Protein AF-A0A8T5IKA9-F1 (afdb_monomer)

Mean predicted aligned error: 12.04 Å

Nearest PDB structures (foldseek):
  2zdi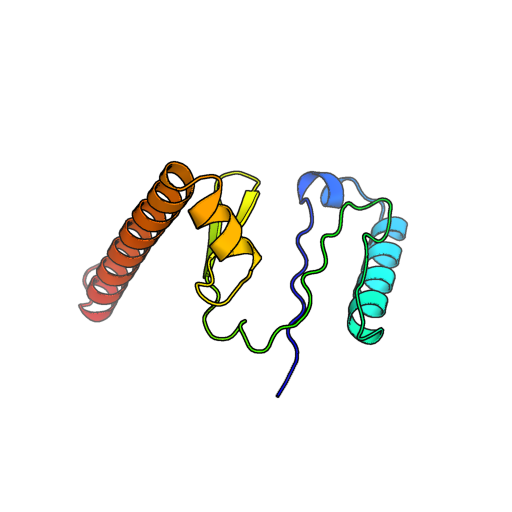-assembly1_A-2  TM=3.710E-01  e=5.843E+00  Pyrococcus horikoshii

Solvent-accessible surface area (backbone atoms only — not comparable to full-atom values): 7085 Å² total; per-residue (Å²): 138,85,79,64,72,58,77,57,74,63,63,75,62,57,70,71,50,52,72,70,54,51,52,52,50,50,54,51,52,54,50,49,68,72,59,79,69,81,56,69,62,62,76,92,65,75,35,54,55,52,76,60,54,97,61,60,91,70,49,42,76,48,77,57,91,97,42,80,43,69,49,27,94,88,36,73,66,32,49,46,41,49,69,80,38,44,69,60,45,47,52,52,50,54,51,51,52,51,51,54,50,52,52,52,51,51,52,52,32,64,75,67,73,60,130

pLDDT: mean 74.36, std 16.68, range [39.44, 95.88]

Secondary structure (DSSP, 8-state):
-PPP--EE--HHHHHT--HHHHHHHHHHHHHHHHT-S-----TTS--EEPPP-TTGGG-EEEEETTEEEEE-TTSHHHHHHHHH-HHHHHHHHHHHHHHHHHHHHHHHHHHHT--

Structure (mmCIF, N/CA/C/O backbone):
data_AF-A0A8T5IKA9-F1
#
_entry.id   AF-A0A8T5IKA9-F1
#
loop_
_atom_site.group_PDB
_atom_site.id
_atom_site.type_symbol
_atom_site.label_atom_id
_atom_site.label_alt_id
_atom_site.label_comp_id
_atom_site.label_asym_id
_atom_site.label_entity_id
_atom_site.label_seq_id
_atom_site.pdbx_PDB_ins_code
_atom_site.Cartn_x
_atom_site.Cartn_y
_atom_site.Cartn_z
_atom_site.occupancy
_atom_site.B_iso_or_equiv
_atom_site.auth_seq_id
_atom_site.auth_comp_id
_atom_site.auth_asym_id
_atom_site.auth_atom_id
_atom_site.pdbx_PDB_model_num
ATOM 1 N N . MET A 1 1 ? 5.407 24.221 1.500 1.00 39.66 1 MET A N 1
ATOM 2 C CA . MET A 1 1 ? 4.772 22.891 1.407 1.00 39.66 1 MET A CA 1
ATOM 3 C C . MET A 1 1 ? 5.762 21.971 0.719 1.00 39.66 1 MET A C 1
ATOM 5 O O . MET A 1 1 ? 6.336 22.389 -0.281 1.00 39.66 1 MET A O 1
ATOM 9 N N . GLY A 1 2 ? 6.084 20.830 1.328 1.00 39.44 2 GLY A N 1
ATOM 10 C CA . GLY A 1 2 ? 7.057 19.873 0.796 1.00 39.44 2 GLY A CA 1
ATOM 11 C C . GLY A 1 2 ? 6.354 18.806 -0.035 1.00 39.44 2 GLY A C 1
ATOM 12 O O . GLY A 1 2 ? 5.255 18.393 0.310 1.00 39.44 2 GLY A O 1
ATOM 13 N N . TYR A 1 3 ? 6.980 18.379 -1.123 1.00 47.88 3 TYR A N 1
ATOM 14 C CA . TYR A 1 3 ? 6.490 17.289 -1.957 1.00 47.88 3 TYR A CA 1
ATOM 15 C C . TYR A 1 3 ? 7.047 15.967 -1.417 1.00 47.88 3 TYR A C 1
ATOM 17 O O . TYR A 1 3 ? 8.265 15.799 -1.364 1.00 47.88 3 TYR A O 1
ATOM 25 N N . SER A 1 4 ? 6.181 15.040 -0.997 1.00 50.09 4 SER A N 1
ATOM 26 C CA . SER A 1 4 ? 6.604 13.673 -0.671 1.00 50.09 4 SER A CA 1
ATOM 27 C C . SER A 1 4 ? 6.741 12.861 -1.961 1.00 50.09 4 SER A C 1
ATOM 29 O O . SER A 1 4 ? 5.958 13.025 -2.898 1.00 50.09 4 SER A O 1
ATOM 31 N N . THR A 1 5 ? 7.773 12.025 -2.055 1.00 55.97 5 THR A N 1
ATOM 32 C CA . THR A 1 5 ? 7.937 11.053 -3.146 1.00 55.97 5 THR A CA 1
ATOM 33 C C . THR A 1 5 ? 8.059 9.675 -2.521 1.00 55.97 5 THR A C 1
ATOM 35 O O . THR A 1 5 ? 9.041 9.389 -1.836 1.00 55.97 5 THR A O 1
ATOM 38 N N . THR A 1 6 ? 7.059 8.830 -2.751 1.00 59.28 6 THR A N 1
ATOM 39 C CA . THR A 1 6 ? 7.045 7.449 -2.265 1.00 59.28 6 THR A CA 1
ATOM 40 C C . THR A 1 6 ? 7.686 6.523 -3.296 1.00 59.28 6 THR A C 1
ATOM 42 O O . THR A 1 6 ? 7.357 6.577 -4.484 1.00 59.28 6 THR A O 1
ATOM 45 N N . PHE A 1 7 ? 8.578 5.649 -2.826 1.00 65.56 7 PHE A N 1
ATOM 46 C CA . PHE A 1 7 ? 9.183 4.574 -3.609 1.00 65.56 7 PHE A CA 1
ATOM 47 C C . PHE A 1 7 ? 8.778 3.220 -3.026 1.00 65.56 7 PHE A C 1
ATOM 49 O O . PHE A 1 7 ? 8.844 3.019 -1.814 1.00 65.56 7 PHE A O 1
ATOM 56 N N . THR A 1 8 ? 8.413 2.271 -3.885 1.00 61.91 8 THR A N 1
ATOM 57 C CA . THR A 1 8 ? 8.261 0.859 -3.506 1.00 61.91 8 THR A CA 1
ATOM 58 C C . THR A 1 8 ? 9.419 0.067 -4.098 1.00 61.91 8 THR A C 1
ATOM 60 O O . THR A 1 8 ? 9.670 0.150 -5.299 1.00 61.91 8 THR A O 1
ATOM 63 N N . ILE A 1 9 ? 10.127 -0.687 -3.255 1.00 65.56 9 ILE A N 1
ATOM 64 C CA . ILE A 1 9 ? 11.269 -1.522 -3.644 1.00 65.56 9 ILE A CA 1
ATOM 65 C C . ILE A 1 9 ? 10.949 -2.968 -3.262 1.00 65.56 9 ILE A C 1
ATOM 67 O O . ILE A 1 9 ? 10.583 -3.239 -2.120 1.00 65.56 9 ILE A O 1
ATOM 71 N N . ASP A 1 10 ? 11.113 -3.898 -4.204 1.00 68.88 10 ASP A N 1
ATOM 72 C CA . ASP A 1 10 ? 11.047 -5.334 -3.920 1.00 68.88 10 ASP A CA 1
ATOM 73 C C . ASP A 1 10 ? 12.234 -5.746 -3.034 1.00 68.88 10 ASP A C 1
ATOM 75 O O . ASP A 1 10 ? 13.401 -5.674 -3.438 1.00 68.88 10 ASP A O 1
ATOM 79 N N . HIS A 1 11 ? 11.928 -6.182 -1.813 1.00 68.81 11 HIS A N 1
ATOM 80 C CA . HIS A 1 11 ? 12.924 -6.524 -0.799 1.00 68.81 11 HIS A CA 1
ATOM 81 C C . HIS A 1 11 ? 13.780 -7.744 -1.164 1.00 68.81 11 HIS A C 1
ATOM 83 O O . HIS A 1 11 ? 14.993 -7.749 -0.928 1.00 68.81 11 HIS A O 1
ATOM 89 N N . ASP A 1 12 ? 13.182 -8.774 -1.761 1.00 72.19 12 ASP A N 1
ATOM 90 C CA . ASP A 1 12 ? 13.887 -10.012 -2.107 1.00 72.19 12 ASP A CA 1
ATOM 91 C C . ASP A 1 12 ? 14.831 -9.800 -3.286 1.00 72.19 12 ASP A C 1
ATOM 93 O O . ASP A 1 12 ? 15.924 -10.377 -3.338 1.00 72.19 12 ASP A O 1
ATOM 97 N N . ARG A 1 13 ? 14.440 -8.936 -4.223 1.00 69.00 13 ARG A N 1
ATOM 98 C CA . ARG A 1 13 ? 15.303 -8.509 -5.321 1.00 69.00 13 ARG A CA 1
ATOM 99 C C . ARG A 1 13 ? 16.411 -7.585 -4.825 1.00 69.00 13 ARG A C 1
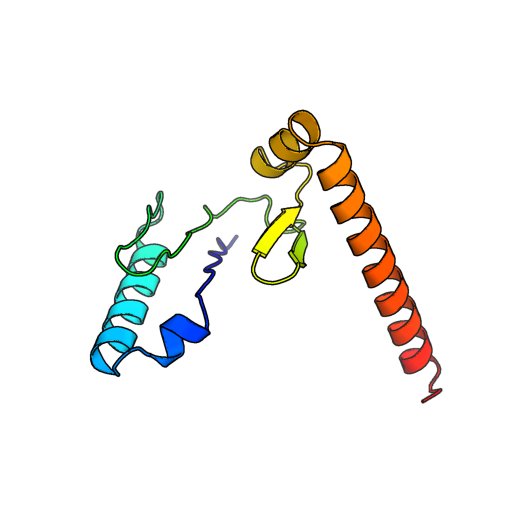ATOM 101 O O . ARG A 1 13 ? 17.564 -7.801 -5.191 1.00 69.00 13 ARG A O 1
ATOM 108 N N . PHE A 1 14 ? 16.100 -6.639 -3.936 1.00 76.12 14 PHE A N 1
ATOM 109 C CA . PHE A 1 14 ? 17.086 -5.736 -3.332 1.00 76.12 14 PHE A CA 1
ATOM 110 C C . PHE A 1 14 ? 18.194 -6.492 -2.584 1.00 76.12 14 PHE A C 1
ATOM 112 O O . PHE A 1 14 ? 19.376 -6.162 -2.695 1.00 76.12 14 PHE A O 1
ATOM 119 N N . ARG A 1 15 ? 17.839 -7.560 -1.860 1.00 77.31 15 ARG A N 1
ATOM 120 C CA . ARG A 1 15 ? 18.813 -8.403 -1.146 1.00 77.31 15 ARG A CA 1
ATOM 121 C C . ARG A 1 15 ? 19.818 -9.102 -2.056 1.00 77.31 15 ARG A C 1
ATOM 123 O O . ARG A 1 15 ? 20.921 -9.397 -1.605 1.00 77.31 15 ARG A O 1
ATOM 130 N N . LYS A 1 16 ? 19.448 -9.373 -3.308 1.00 82.44 16 LYS A N 1
ATOM 131 C CA . LYS A 1 16 ? 20.302 -10.057 -4.290 1.00 82.44 16 LYS A CA 1
ATOM 132 C C . LYS A 1 16 ? 21.265 -9.109 -5.011 1.00 82.44 16 LYS A C 1
ATOM 134 O O . LYS A 1 16 ? 22.100 -9.587 -5.771 1.00 82.44 16 LYS A O 1
ATOM 139 N N . LEU A 1 17 ? 21.159 -7.800 -4.775 1.00 80.06 17 LEU A N 1
ATOM 140 C CA . LEU A 1 17 ? 22.017 -6.796 -5.397 1.00 80.06 17 LEU A CA 1
ATOM 141 C C . LEU A 1 17 ? 23.422 -6.806 -4.798 1.00 80.06 17 LEU A C 1
ATOM 143 O O . LEU A 1 17 ? 23.603 -6.875 -3.577 1.00 80.06 17 LEU A O 1
ATOM 147 N N . SER A 1 18 ? 24.414 -6.647 -5.668 1.00 87.19 18 SER A N 1
ATOM 148 C CA . SER A 1 18 ? 25.773 -6.298 -5.271 1.00 87.19 18 SER A CA 1
ATOM 149 C C . SER A 1 18 ? 25.832 -4.885 -4.686 1.00 87.19 18 SER A C 1
ATOM 151 O O . SER A 1 18 ? 24.968 -4.042 -4.932 1.00 87.19 18 SER A O 1
ATOM 153 N N . ASP A 1 19 ? 26.892 -4.587 -3.938 1.00 85.88 19 ASP A N 1
ATOM 154 C CA . ASP A 1 19 ? 27.057 -3.257 -3.341 1.00 85.88 19 ASP A CA 1
ATOM 155 C C . ASP A 1 19 ? 27.186 -2.154 -4.401 1.00 85.88 19 ASP A C 1
ATOM 157 O O . ASP A 1 19 ? 26.685 -1.049 -4.208 1.00 85.88 19 ASP A O 1
ATOM 161 N N . LYS A 1 20 ? 27.762 -2.472 -5.568 1.00 84.81 20 LYS A N 1
ATOM 162 C CA . LYS A 1 20 ? 27.819 -1.554 -6.713 1.00 84.81 20 LYS A CA 1
ATOM 163 C C . LYS A 1 20 ? 26.420 -1.213 -7.242 1.00 84.81 20 LYS A C 1
ATOM 165 O O . LYS A 1 20 ? 26.147 -0.051 -7.526 1.00 84.81 20 LYS A O 1
ATOM 170 N N . GLU A 1 21 ? 25.539 -2.204 -7.355 1.00 82.50 21 GLU A N 1
ATOM 171 C CA . GLU A 1 21 ? 24.157 -2.006 -7.814 1.00 82.50 21 GLU A CA 1
ATOM 172 C C . GLU A 1 21 ? 23.319 -1.237 -6.788 1.00 82.50 21 GLU A C 1
ATOM 174 O O . GLU A 1 21 ? 22.506 -0.400 -7.170 1.00 82.50 21 GLU A O 1
ATOM 179 N N . LYS A 1 22 ? 23.551 -1.454 -5.487 1.00 81.06 22 LYS A N 1
ATOM 180 C CA . LYS A 1 22 ? 22.882 -0.684 -4.426 1.00 81.06 22 LYS A CA 1
ATOM 181 C C . LYS A 1 22 ? 23.260 0.794 -4.463 1.00 81.06 22 LYS A C 1
ATOM 183 O O . LYS A 1 22 ? 22.383 1.636 -4.310 1.00 81.06 22 LYS A O 1
ATOM 188 N N . VAL A 1 23 ? 24.539 1.114 -4.677 1.00 83.94 23 VAL A N 1
ATOM 189 C CA . VAL A 1 23 ? 24.993 2.509 -4.821 1.00 83.94 23 VAL A CA 1
ATOM 190 C C . VAL A 1 23 ? 24.333 3.160 -6.036 1.00 83.94 23 VAL A C 1
ATOM 192 O O . VAL A 1 23 ? 23.766 4.241 -5.915 1.00 83.94 23 VAL A O 1
ATOM 195 N N . GLN A 1 24 ? 24.317 2.465 -7.175 1.00 80.31 24 GLN A N 1
ATOM 196 C CA . GLN A 1 24 ? 23.672 2.969 -8.386 1.00 80.31 24 GLN A CA 1
ATOM 197 C C . GLN A 1 24 ? 22.165 3.215 -8.185 1.00 80.31 24 GLN A C 1
ATOM 199 O O . GLN A 1 24 ? 21.651 4.253 -8.590 1.00 80.31 24 GLN A O 1
ATOM 204 N N . LEU A 1 25 ? 21.470 2.299 -7.504 1.00 79.81 25 LEU A N 1
ATOM 205 C CA . LEU A 1 25 ? 20.059 2.450 -7.152 1.00 79.81 25 LEU A CA 1
ATOM 206 C C . LEU A 1 25 ? 19.808 3.704 -6.296 1.00 79.81 25 LEU A C 1
ATOM 208 O O . LEU A 1 25 ? 18.858 4.440 -6.550 1.00 79.81 25 LEU A O 1
ATOM 212 N N . VAL A 1 26 ? 20.651 3.974 -5.296 1.00 79.25 26 VAL A N 1
ATOM 213 C CA . VAL A 1 26 ? 20.522 5.171 -4.445 1.00 79.25 26 VAL A CA 1
ATOM 214 C C . VAL A 1 26 ? 20.704 6.458 -5.256 1.00 79.25 26 VAL A C 1
ATOM 216 O O . VAL A 1 26 ? 19.915 7.390 -5.094 1.00 79.25 26 VAL A O 1
ATOM 219 N N . ASP A 1 27 ? 21.682 6.503 -6.162 1.00 77.62 27 ASP A N 1
ATOM 220 C CA . ASP A 1 27 ? 21.925 7.667 -7.027 1.00 77.62 27 ASP A CA 1
ATOM 221 C C . ASP A 1 27 ? 20.765 7.917 -8.006 1.00 77.62 27 ASP A C 1
ATOM 223 O O . ASP A 1 27 ? 20.385 9.065 -8.278 1.00 77.62 27 ASP A O 1
ATOM 227 N N . GLU A 1 28 ? 20.169 6.840 -8.519 1.00 74.75 2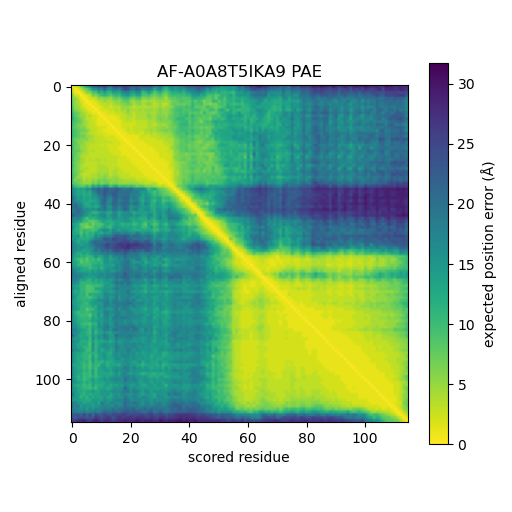8 GLU A N 1
ATOM 228 C CA . GLU A 1 28 ? 18.991 6.881 -9.385 1.00 74.75 28 GLU A CA 1
ATOM 229 C C . GLU A 1 28 ? 17.746 7.372 -8.629 1.00 74.75 28 GLU A C 1
ATOM 231 O O . GLU A 1 28 ? 17.035 8.249 -9.129 1.00 74.75 28 GLU A O 1
ATOM 236 N N . LEU A 1 29 ? 17.520 6.897 -7.398 1.00 75.69 29 LEU A N 1
ATOM 237 C CA . LEU A 1 29 ? 16.441 7.373 -6.522 1.00 75.69 29 LEU A CA 1
ATOM 238 C C . LEU A 1 29 ? 16.609 8.856 -6.175 1.00 75.69 29 LEU A C 1
ATOM 240 O O . LEU A 1 29 ? 15.665 9.636 -6.299 1.00 75.69 29 LEU A O 1
ATOM 244 N N . TYR A 1 30 ? 17.819 9.273 -5.796 1.00 75.31 30 TYR A N 1
ATOM 245 C CA . TYR A 1 30 ? 18.122 10.676 -5.511 1.00 75.31 30 TYR A CA 1
ATOM 246 C C . TYR A 1 30 ? 17.865 11.562 -6.737 1.00 75.31 30 TYR A C 1
ATOM 248 O O . TYR A 1 30 ? 17.200 12.596 -6.653 1.00 75.31 30 TYR A O 1
ATOM 256 N N . SER A 1 31 ? 18.320 11.116 -7.909 1.00 71.00 31 SER A N 1
ATOM 257 C CA . SER A 1 31 ? 18.061 11.792 -9.180 1.00 71.00 31 SER A CA 1
ATOM 258 C C . SER A 1 31 ? 16.570 11.915 -9.494 1.00 71.00 31 SER A C 1
ATOM 260 O O . SER A 1 31 ? 16.152 12.941 -10.030 1.00 71.00 31 SER A O 1
ATOM 262 N N . ALA A 1 32 ? 15.776 10.887 -9.188 1.00 68.94 32 ALA A N 1
ATOM 263 C CA . ALA A 1 32 ? 14.334 10.882 -9.405 1.00 68.94 32 ALA A CA 1
ATOM 264 C C . ALA A 1 32 ? 13.624 11.943 -8.552 1.00 68.94 32 ALA A C 1
ATOM 266 O O . ALA A 1 32 ? 12.790 12.683 -9.075 1.00 68.94 32 ALA A O 1
ATOM 267 N N . VAL A 1 33 ? 14.006 12.068 -7.274 1.00 68.00 33 VAL A N 1
ATOM 268 C CA . VAL A 1 33 ? 13.478 13.103 -6.366 1.00 68.00 33 VAL A CA 1
ATOM 269 C C . VAL A 1 33 ? 13.826 14.505 -6.870 1.00 68.00 33 VAL A C 1
ATOM 271 O O . VAL A 1 33 ? 12.982 15.399 -6.877 1.00 68.00 33 VAL A O 1
ATOM 274 N N . MET A 1 34 ? 15.062 14.706 -7.332 1.00 67.94 34 MET A N 1
ATOM 275 C CA . MET A 1 34 ? 15.556 16.034 -7.709 1.00 67.94 34 MET A CA 1
ATOM 276 C C . MET A 1 34 ? 15.025 16.547 -9.058 1.00 67.94 34 MET A C 1
ATOM 278 O O . MET A 1 34 ? 15.059 17.752 -9.295 1.00 67.94 34 MET A O 1
ATOM 282 N N . ARG A 1 35 ? 14.534 15.674 -9.952 1.00 63.56 35 ARG A N 1
ATOM 283 C CA . ARG A 1 35 ? 14.112 16.057 -11.319 1.00 63.56 35 ARG A CA 1
ATOM 284 C C . ARG A 1 35 ? 12.668 16.562 -11.453 1.00 63.56 35 ARG A C 1
ATOM 286 O O . ARG A 1 35 ? 12.267 16.843 -12.576 1.00 63.56 35 ARG A O 1
ATOM 293 N N . SER A 1 36 ? 11.910 16.678 -10.356 1.00 51.56 36 SER A N 1
ATOM 294 C CA . SER A 1 36 ? 10.618 17.397 -10.260 1.00 51.56 36 SER A CA 1
ATOM 295 C C . SER A 1 36 ? 9.727 17.356 -11.519 1.00 51.56 36 SER A C 1
ATOM 297 O O . SER A 1 36 ? 9.276 18.379 -12.029 1.00 51.56 36 SER A O 1
ATOM 299 N N . GLY A 1 37 ? 9.443 16.161 -12.037 1.00 51.12 37 GLY A N 1
ATOM 300 C CA . GLY A 1 37 ? 8.590 16.032 -13.214 1.00 51.12 37 GLY A CA 1
ATOM 301 C C . GLY A 1 37 ? 8.618 14.635 -13.802 1.00 51.12 37 GLY A C 1
ATOM 302 O O . GLY A 1 37 ? 9.438 14.346 -14.659 1.00 51.12 37 GLY A O 1
ATOM 303 N N . ASN A 1 38 ? 7.686 13.788 -13.361 1.00 47.72 38 ASN A N 1
ATOM 304 C CA . ASN A 1 38 ? 7.388 12.477 -13.949 1.00 47.72 38 ASN A CA 1
ATOM 305 C C . ASN A 1 38 ? 8.615 11.565 -14.077 1.00 47.72 38 ASN A C 1
ATOM 307 O O . ASN A 1 38 ? 9.165 11.391 -15.161 1.00 47.72 38 ASN A O 1
ATOM 311 N N . CYS A 1 39 ? 9.025 10.940 -12.976 1.00 45.94 39 CYS A N 1
ATOM 312 C CA . CYS A 1 39 ? 9.994 9.863 -13.083 1.00 45.94 39 CYS A CA 1
ATOM 313 C C . CYS A 1 39 ? 9.265 8.596 -13.560 1.00 45.94 39 CYS A C 1
ATOM 315 O O . CYS A 1 39 ? 8.533 7.961 -12.805 1.00 45.94 39 CYS A O 1
ATOM 317 N N . GLU A 1 40 ? 9.391 8.282 -14.847 1.00 50.31 40 GLU A N 1
ATOM 318 C CA . GLU A 1 40 ? 9.065 6.955 -15.360 1.00 50.31 40 GLU A CA 1
ATOM 319 C C . GLU A 1 40 ? 10.198 5.990 -15.010 1.00 50.31 40 GLU A C 1
ATOM 321 O O . GLU A 1 40 ? 11.370 6.363 -15.040 1.00 50.31 40 GLU A O 1
ATOM 326 N N . ILE A 1 41 ? 9.783 4.775 -14.640 1.00 50.31 41 ILE A N 1
ATOM 327 C CA . ILE A 1 41 ? 10.560 3.580 -14.292 1.00 50.31 41 ILE A CA 1
ATOM 328 C C . ILE A 1 41 ? 12.040 3.711 -14.668 1.00 50.31 41 ILE A C 1
ATOM 330 O O . ILE A 1 41 ? 12.419 3.573 -15.834 1.00 50.31 41 ILE A O 1
ATOM 334 N N . VAL A 1 42 ? 12.889 3.915 -13.658 1.00 51.56 42 VAL A N 1
ATOM 335 C CA . VAL A 1 42 ? 14.334 3.787 -13.843 1.00 51.56 42 VAL A CA 1
ATOM 336 C C . VAL A 1 42 ? 14.643 2.289 -13.887 1.00 51.56 42 VAL A C 1
ATOM 338 O O . VAL A 1 42 ? 14.709 1.592 -12.874 1.00 51.56 42 VAL A O 1
ATOM 341 N N . SER A 1 43 ? 14.681 1.756 -15.108 1.00 47.88 43 SER A N 1
ATOM 342 C CA . SER A 1 43 ? 15.106 0.386 -15.403 1.00 47.88 43 SER A CA 1
ATOM 343 C C . SER A 1 43 ? 16.497 0.119 -14.807 1.00 47.88 43 SER A C 1
ATOM 345 O O . SER A 1 43 ? 17.351 0.996 -14.925 1.00 47.88 43 SER A O 1
ATOM 347 N N . PRO A 1 44 ? 16.791 -1.090 -14.277 1.00 48.16 44 PRO A N 1
ATOM 348 C CA . PRO A 1 44 ? 16.020 -2.340 -14.383 1.00 48.16 44 PRO A CA 1
ATOM 349 C C . PRO A 1 44 ? 15.113 -2.673 -13.179 1.00 48.16 44 PRO A C 1
ATOM 351 O O . PRO A 1 44 ? 14.666 -3.815 -13.059 1.00 48.16 44 PRO A O 1
ATOM 354 N N . TRP A 1 45 ? 14.858 -1.732 -12.267 1.00 54.50 45 TRP A N 1
ATOM 355 C CA . TRP A 1 45 ? 14.460 -2.061 -10.889 1.00 54.50 45 TRP A CA 1
ATOM 356 C C . TRP A 1 45 ? 12.955 -2.011 -10.570 1.00 54.50 45 TRP A C 1
ATOM 358 O O . TRP A 1 45 ? 12.601 -2.102 -9.399 1.00 54.50 45 TRP A O 1
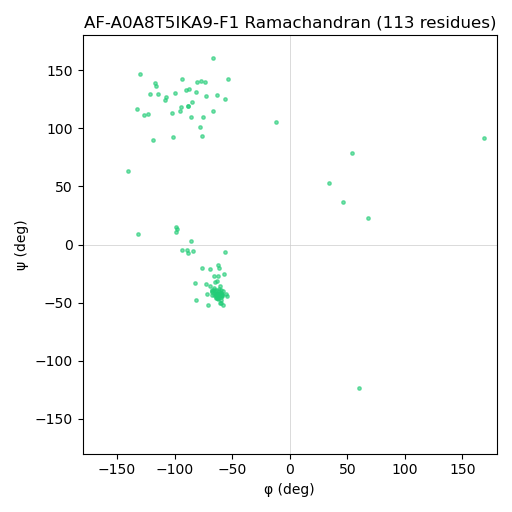ATOM 368 N N . ASP A 1 46 ? 12.070 -1.891 -11.568 1.00 49.25 46 ASP A N 1
ATOM 369 C CA . ASP A 1 46 ? 10.606 -1.756 -11.382 1.00 49.25 46 ASP A CA 1
ATOM 370 C C . ASP A 1 46 ? 10.213 -0.733 -10.295 1.00 49.25 46 ASP A C 1
ATOM 372 O O . ASP A 1 46 ? 9.239 -0.898 -9.559 1.00 49.25 46 ASP A O 1
ATOM 376 N N . ILE A 1 47 ? 10.974 0.360 -10.190 1.00 49.94 47 ILE A N 1
ATOM 377 C CA . ILE A 1 47 ? 10.694 1.436 -9.239 1.00 49.94 47 ILE A CA 1
ATOM 378 C C . ILE A 1 47 ? 9.515 2.242 -9.779 1.00 49.94 47 ILE A C 1
ATOM 380 O O . ILE A 1 47 ? 9.636 2.969 -10.769 1.00 49.94 47 ILE A O 1
ATOM 384 N N . LYS A 1 48 ? 8.362 2.124 -9.119 1.00 51.47 48 LYS A N 1
ATOM 385 C CA . LYS A 1 48 ? 7.192 2.963 -9.393 1.00 51.47 48 LYS A CA 1
ATOM 386 C C . LYS A 1 48 ? 7.312 4.251 -8.590 1.00 51.47 48 LYS A C 1
ATOM 388 O O . LYS A 1 48 ? 7.186 4.230 -7.370 1.00 51.47 48 LYS A O 1
ATOM 393 N N . VAL A 1 49 ? 7.552 5.363 -9.279 1.00 50.47 49 VAL A N 1
ATOM 394 C CA . VAL A 1 49 ? 7.555 6.690 -8.658 1.00 50.47 49 VAL A CA 1
ATOM 395 C C . VAL A 1 49 ? 6.139 7.246 -8.690 1.00 50.47 49 VAL A C 1
ATOM 397 O O . VAL A 1 49 ? 5.551 7.429 -9.758 1.00 50.47 49 VAL A O 1
ATOM 400 N N . GLN A 1 50 ? 5.576 7.514 -7.516 1.00 51.06 50 GLN A N 1
ATOM 401 C CA . GLN A 1 50 ? 4.304 8.220 -7.420 1.00 51.06 50 GLN A CA 1
ATOM 402 C C . GLN A 1 50 ? 4.553 9.724 -7.553 1.00 51.06 50 GLN A C 1
ATOM 404 O O . GLN A 1 50 ? 5.458 10.274 -6.924 1.00 51.06 50 GLN A O 1
ATOM 409 N N . LYS A 1 51 ? 3.782 10.401 -8.417 1.00 50.00 51 LYS A N 1
ATOM 410 C CA . LYS A 1 51 ? 3.872 11.861 -8.547 1.00 50.00 51 LYS A CA 1
ATOM 411 C C . LYS A 1 51 ? 3.458 12.489 -7.224 1.00 50.00 51 LYS A C 1
ATOM 413 O O . LYS A 1 51 ? 2.356 12.214 -6.759 1.00 50.00 51 LYS A O 1
ATOM 418 N N . SER A 1 52 ? 4.289 13.382 -6.702 1.00 46.66 52 SER A N 1
ATOM 419 C CA . SER A 1 52 ? 3.933 14.201 -5.551 1.00 46.66 52 SER A CA 1
ATOM 420 C C . SER A 1 52 ? 2.651 14.979 -5.842 1.00 46.66 52 SER A C 1
ATOM 422 O O . SER A 1 52 ? 2.548 15.667 -6.863 1.00 46.66 52 SER A O 1
ATOM 424 N N . ARG A 1 53 ? 1.653 14.837 -4.974 1.00 52.22 53 ARG A N 1
ATOM 425 C CA . ARG A 1 53 ? 0.353 15.501 -5.097 1.00 52.22 53 ARG A CA 1
ATOM 426 C C . ARG A 1 53 ? 0.022 16.173 -3.772 1.00 52.22 53 ARG A C 1
ATOM 428 O O . ARG A 1 53 ? 0.285 15.604 -2.721 1.00 52.22 53 ARG A O 1
ATOM 435 N N . ASP A 1 54 ? -0.667 17.314 -3.832 1.00 44.28 54 ASP A N 1
ATOM 436 C CA . ASP A 1 54 ? -1.298 17.965 -2.664 1.00 44.28 54 ASP A CA 1
ATOM 437 C C . ASP A 1 54 ? -2.293 17.043 -1.921 1.00 44.28 54 ASP A C 1
ATOM 439 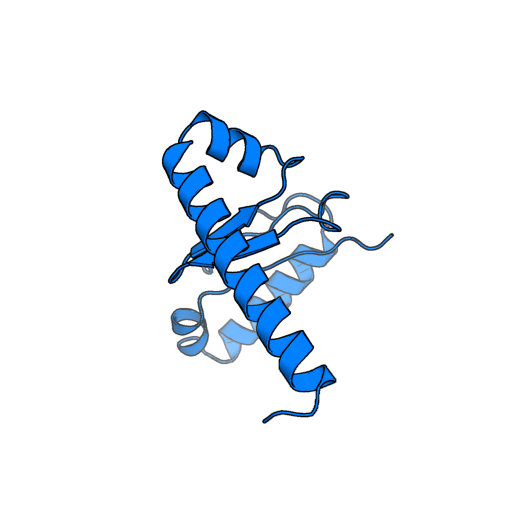O O . ASP A 1 54 ? -2.833 17.398 -0.880 1.00 44.28 54 ASP A O 1
ATOM 443 N N . ALA A 1 55 ? -2.563 15.855 -2.467 1.00 49.53 55 ALA A N 1
ATOM 444 C CA . ALA A 1 55 ? -3.510 14.884 -1.954 1.00 49.53 55 ALA A CA 1
ATOM 445 C C . ALA A 1 55 ? -2.901 13.904 -0.924 1.00 49.53 55 ALA A C 1
ATOM 447 O O . ALA A 1 55 ? -3.660 13.153 -0.315 1.00 49.53 55 ALA A O 1
ATOM 448 N N . ASP A 1 56 ? -1.580 13.908 -0.694 1.00 57.00 56 ASP A N 1
ATOM 449 C CA . ASP A 1 56 ? -0.920 12.930 0.190 1.00 57.00 56 ASP A CA 1
ATOM 450 C C . ASP A 1 56 ? -1.255 13.087 1.678 1.00 57.00 56 ASP A C 1
ATOM 452 O O . ASP A 1 56 ? -1.170 12.109 2.418 1.00 57.00 56 ASP A O 1
ATOM 456 N N . ASP A 1 57 ? -1.723 14.262 2.111 1.00 58.47 57 ASP A N 1
ATOM 457 C CA . ASP A 1 57 ? -2.058 14.531 3.519 1.00 58.47 57 ASP A CA 1
ATOM 458 C C . ASP A 1 57 ? -3.189 13.630 4.057 1.00 58.47 57 ASP A C 1
ATOM 460 O O . ASP A 1 57 ? -3.362 13.498 5.268 1.00 58.47 57 ASP A O 1
ATOM 464 N N . THR A 1 58 ? -3.965 12.996 3.168 1.00 66.69 58 THR A N 1
ATOM 465 C CA . THR A 1 58 ? -5.075 12.094 3.533 1.00 66.69 58 THR A CA 1
ATOM 466 C C . THR A 1 58 ? -5.060 10.761 2.778 1.00 66.69 58 THR A C 1
ATOM 468 O O . THR A 1 58 ? -6.017 9.990 2.872 1.00 66.69 58 THR A O 1
ATOM 471 N N . THR A 1 59 ? -3.987 10.461 2.039 1.00 77.12 59 THR A N 1
ATOM 472 C CA . THR A 1 59 ? -3.850 9.187 1.321 1.00 77.12 59 THR A CA 1
ATOM 473 C C . THR A 1 59 ? -3.587 8.051 2.305 1.00 77.12 59 THR A C 1
ATOM 475 O O . THR A 1 59 ? -2.636 8.103 3.084 1.00 77.12 59 THR A O 1
ATOM 478 N N . ILE A 1 60 ? -4.380 6.980 2.223 1.00 82.25 60 ILE A N 1
ATOM 479 C CA . ILE A 1 60 ? -4.113 5.742 2.957 1.00 82.25 60 ILE A CA 1
ATOM 480 C C . ILE A 1 60 ? -3.461 4.738 2.008 1.00 82.25 60 ILE A C 1
ATOM 482 O O . ILE A 1 60 ? -3.953 4.499 0.906 1.00 82.25 60 ILE A O 1
ATOM 486 N N . TYR A 1 61 ? -2.357 4.139 2.446 1.00 83.62 61 TYR A N 1
ATOM 487 C CA . TYR A 1 61 ? -1.692 3.063 1.722 1.00 83.62 61 TYR A CA 1
ATOM 488 C C . TYR A 1 61 ? -2.038 1.723 2.367 1.00 83.62 61 TYR A C 1
ATOM 490 O O . TYR A 1 61 ? -1.635 1.450 3.498 1.00 83.62 61 TYR A O 1
ATOM 498 N N . LEU A 1 62 ? -2.784 0.889 1.645 1.00 82.75 62 LEU A N 1
ATOM 499 C CA . LEU A 1 62 ? -3.145 -0.454 2.084 1.00 82.75 62 LEU A CA 1
ATOM 500 C C . LEU A 1 62 ? -2.137 -1.461 1.525 1.00 82.75 62 LEU A C 1
ATOM 502 O O . LEU A 1 62 ? -2.010 -1.619 0.310 1.00 82.75 62 LEU A O 1
ATOM 506 N N . HIS A 1 63 ? -1.431 -2.152 2.417 1.00 82.12 63 HIS A N 1
ATOM 507 C CA . HIS A 1 63 ? -0.531 -3.239 2.047 1.00 82.12 63 HIS A CA 1
ATOM 508 C C . HIS A 1 63 ? -1.267 -4.576 2.173 1.00 82.12 63 HIS A C 1
ATOM 510 O O . HIS A 1 63 ? -1.627 -4.984 3.276 1.00 82.12 63 HIS A O 1
ATOM 516 N N . GLN A 1 64 ? -1.473 -5.275 1.056 1.00 71.56 64 GLN A N 1
ATOM 517 C CA . GLN A 1 64 ? -2.088 -6.604 1.031 1.00 71.56 64 GLN A CA 1
ATOM 518 C C . GLN A 1 64 ? -1.190 -7.586 0.278 1.00 71.56 64 GLN A C 1
ATOM 520 O O . GLN A 1 64 ? -0.988 -7.489 -0.934 1.00 71.56 64 GLN A O 1
ATOM 525 N N . GLY A 1 65 ? -0.618 -8.542 1.012 1.00 74.31 65 GLY A N 1
ATOM 526 C CA . GLY A 1 65 ? 0.393 -9.445 0.463 1.00 74.31 65 GLY A CA 1
ATOM 527 C C . GLY A 1 65 ? 1.613 -8.663 -0.027 1.00 74.31 65 GLY A C 1
ATOM 528 O O . GLY A 1 65 ? 2.189 -7.905 0.743 1.00 74.31 65 GLY A O 1
ATOM 529 N N . ASN A 1 66 ? 1.974 -8.825 -1.304 1.00 63.84 66 ASN A N 1
ATOM 530 C CA . ASN A 1 66 ? 3.096 -8.128 -1.955 1.00 63.84 66 ASN A CA 1
ATOM 531 C C . ASN A 1 66 ? 2.656 -6.902 -2.778 1.00 63.84 66 ASN A C 1
ATOM 533 O O . ASN A 1 66 ? 3.422 -6.414 -3.610 1.00 63.84 66 ASN A O 1
ATOM 537 N N . THR A 1 67 ? 1.424 -6.425 -2.586 1.00 64.81 67 THR A N 1
ATOM 538 C CA . THR A 1 67 ? 0.872 -5.301 -3.349 1.00 64.81 67 THR A CA 1
ATOM 539 C C . THR A 1 67 ? 0.565 -4.124 -2.431 1.00 64.81 67 THR A C 1
ATOM 541 O O . THR A 1 67 ? 0.048 -4.293 -1.326 1.00 64.81 67 THR A O 1
ATOM 544 N N . LEU A 1 68 ? 0.884 -2.921 -2.913 1.00 75.00 68 LEU A N 1
ATOM 545 C CA . LEU A 1 68 ? 0.578 -1.653 -2.263 1.00 75.00 68 LEU A CA 1
ATOM 546 C C . LEU A 1 68 ? -0.529 -0.938 -3.040 1.00 75.00 68 LEU A C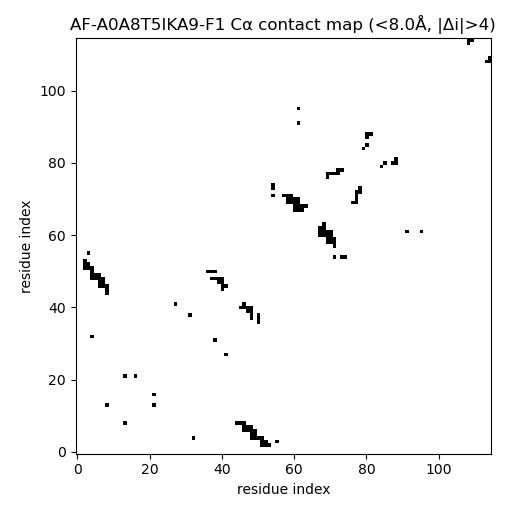 1
ATOM 548 O O . LEU A 1 68 ? -0.382 -0.686 -4.239 1.00 75.00 68 LEU A O 1
ATOM 552 N N . HIS A 1 69 ? -1.613 -0.597 -2.351 1.00 81.81 69 HIS A N 1
ATOM 553 C CA . HIS A 1 69 ? -2.776 0.066 -2.932 1.00 81.81 69 HIS A CA 1
ATOM 554 C C . HIS A 1 69 ? -2.946 1.471 -2.353 1.00 81.81 69 HIS A C 1
ATOM 556 O O . HIS A 1 69 ? -2.952 1.660 -1.139 1.00 81.81 69 HIS A O 1
ATOM 562 N N . GLU A 1 70 ? -3.093 2.458 -3.237 1.00 83.44 70 GLU A N 1
ATOM 563 C CA . GLU A 1 70 ? -3.409 3.841 -2.878 1.00 83.44 70 GLU A CA 1
ATOM 564 C C . GLU A 1 70 ? -4.925 4.007 -2.723 1.00 83.44 70 GLU A C 1
ATOM 566 O O . GLU A 1 70 ? -5.688 3.782 -3.669 1.00 83.44 70 GLU A O 1
ATOM 571 N N . MET A 1 71 ? -5.351 4.452 -1.543 1.00 85.56 71 MET A N 1
ATOM 572 C CA . MET A 1 71 ? -6.743 4.736 -1.213 1.00 85.56 71 MET A CA 1
ATOM 573 C C . MET A 1 71 ? -6.879 6.216 -0.857 1.00 85.56 71 MET A C 1
ATOM 575 O O . MET A 1 71 ? -6.727 6.623 0.295 1.00 85.56 71 MET A O 1
ATOM 579 N N . ASN A 1 72 ? -7.155 7.032 -1.875 1.00 84.69 72 ASN A N 1
ATOM 580 C CA . ASN A 1 72 ? -7.430 8.456 -1.739 1.00 84.69 72 ASN A CA 1
ATOM 581 C C . ASN A 1 72 ? -8.684 8.827 -2.551 1.00 84.69 72 ASN A C 1
ATOM 583 O O . ASN A 1 72 ? -8.649 8.754 -3.781 1.00 84.69 72 ASN A O 1
ATOM 587 N N . PRO A 1 73 ? -9.779 9.287 -1.919 1.00 81.56 73 PRO A N 1
ATOM 588 C CA . PRO A 1 73 ? -11.030 9.587 -2.625 1.00 81.56 73 PRO A CA 1
ATOM 589 C C . PRO A 1 73 ? -10.895 10.695 -3.689 1.00 81.56 73 PRO A C 1
ATOM 591 O O . PRO A 1 73 ? -11.707 10.786 -4.614 1.00 81.56 73 PRO A O 1
ATOM 594 N N . HIS A 1 74 ? -9.856 11.526 -3.595 1.00 80.56 74 HIS A N 1
ATOM 595 C CA . HIS A 1 74 ? -9.554 12.602 -4.537 1.00 80.56 74 HIS A CA 1
ATOM 596 C C . HIS A 1 74 ? -8.571 12.186 -5.643 1.00 80.56 74 HIS A C 1
ATOM 598 O O . HIS A 1 74 ? -8.308 12.970 -6.555 1.00 80.56 74 HIS A O 1
ATOM 604 N N . SER A 1 75 ? -8.029 10.965 -5.597 1.00 75.75 75 SER A N 1
ATOM 605 C CA . SER A 1 75 ? -7.123 10.455 -6.624 1.00 75.75 75 SER A CA 1
ATOM 606 C C . SER A 1 75 ? -7.879 9.786 -7.766 1.00 75.75 75 SER A C 1
ATOM 608 O O . SER A 1 75 ? -8.717 8.908 -7.566 1.00 75.75 75 SER A O 1
ATOM 610 N N . ASN A 1 76 ? -7.489 10.121 -8.998 1.00 76.44 76 ASN A N 1
ATOM 611 C CA . ASN A 1 76 ? -7.990 9.453 -10.202 1.00 76.44 76 ASN A CA 1
ATOM 612 C C . ASN A 1 76 ? -7.733 7.932 -10.193 1.00 76.44 76 ASN A C 1
ATOM 614 O O . ASN A 1 76 ? -8.446 7.203 -10.874 1.00 76.44 76 ASN A O 1
ATOM 618 N N . ILE A 1 77 ? -6.712 7.447 -9.473 1.00 81.69 77 ILE A N 1
ATOM 619 C CA . ILE A 1 77 ? -6.399 6.009 -9.391 1.00 81.69 77 ILE A CA 1
ATOM 620 C C . ILE A 1 77 ? -7.476 5.297 -8.572 1.00 81.69 77 ILE A C 1
ATOM 622 O O . ILE A 1 77 ? -8.089 4.347 -9.054 1.00 81.69 77 ILE A O 1
ATOM 626 N N . THR A 1 78 ? -7.755 5.799 -7.371 1.00 84.88 78 THR A N 1
ATOM 627 C CA . THR A 1 78 ? -8.799 5.260 -6.495 1.00 84.88 78 THR A CA 1
ATOM 628 C C . THR A 1 78 ? -10.188 5.413 -7.119 1.00 84.88 78 THR A C 1
ATOM 630 O O . THR A 1 78 ? -10.981 4.480 -7.078 1.00 84.88 78 THR A O 1
ATOM 633 N N . GLN A 1 79 ? -10.475 6.537 -7.787 1.00 86.31 79 GLN A N 1
ATOM 634 C CA . GLN A 1 79 ? -11.748 6.713 -8.498 1.00 86.31 79 GLN A CA 1
ATOM 635 C C . GLN A 1 79 ? -11.940 5.687 -9.623 1.00 86.31 79 GLN A C 1
ATOM 637 O O . GLN A 1 79 ? -13.041 5.164 -9.779 1.00 86.31 79 GLN A O 1
ATOM 642 N N . ARG A 1 80 ? -10.880 5.357 -10.375 1.00 88.50 80 ARG A N 1
ATOM 643 C CA . ARG A 1 80 ? -10.932 4.281 -11.378 1.00 88.50 80 ARG A CA 1
ATOM 644 C C . ARG A 1 80 ? -11.139 2.919 -10.737 1.00 88.50 80 ARG A C 1
ATOM 646 O O . ARG A 1 80 ? -11.993 2.181 -11.199 1.00 88.50 80 ARG A O 1
ATOM 653 N N . LEU A 1 81 ? -10.440 2.612 -9.642 1.00 90.38 81 LEU A N 1
ATOM 654 C CA . LEU A 1 81 ? -10.666 1.373 -8.889 1.00 90.38 81 LEU A CA 1
ATOM 655 C C . LEU A 1 81 ? -12.142 1.228 -8.479 1.00 90.38 81 LEU A C 1
ATOM 657 O O . LEU A 1 81 ? -12.718 0.159 -8.649 1.00 90.38 81 LEU A O 1
ATOM 661 N N . PHE A 1 82 ? -12.763 2.306 -7.994 1.00 92.62 82 PHE A N 1
ATOM 662 C CA . PHE A 1 82 ? -14.169 2.300 -7.577 1.00 92.62 82 PHE A CA 1
ATOM 663 C C . PHE A 1 82 ? -15.131 2.055 -8.747 1.00 92.62 82 PHE A C 1
ATOM 665 O O . PHE A 1 82 ? -16.186 1.458 -8.551 1.00 92.62 82 PHE A O 1
ATOM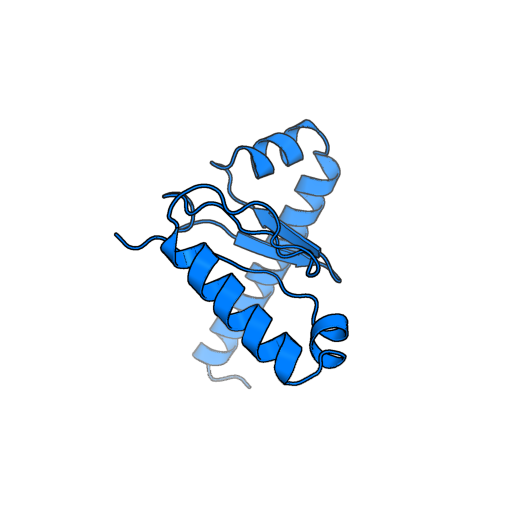 672 N N . GLN A 1 83 ? -14.781 2.517 -9.949 1.00 93.44 83 GLN A N 1
ATOM 673 C CA . GLN A 1 83 ? -15.590 2.343 -11.158 1.00 93.44 83 GLN A CA 1
ATOM 674 C C . GLN A 1 83 ? -15.391 0.964 -11.794 1.00 93.44 83 GLN A C 1
ATOM 676 O O . GLN A 1 83 ? -16.366 0.288 -12.113 1.00 93.44 83 GLN A O 1
ATOM 681 N N . ASP A 1 84 ? -14.137 0.552 -11.963 1.00 95.56 84 ASP A N 1
ATOM 682 C CA . ASP A 1 84 ? -13.760 -0.640 -12.722 1.00 95.56 84 ASP A CA 1
ATOM 683 C C . ASP A 1 84 ? -13.897 -1.919 -11.878 1.00 95.56 84 ASP A C 1
ATOM 685 O O . ASP A 1 84 ? -14.238 -2.984 -12.399 1.00 95.56 84 ASP A O 1
ATOM 689 N N . HIS A 1 85 ? -13.657 -1.824 -10.564 1.00 94.38 85 HIS A N 1
ATOM 690 C CA . HIS A 1 85 ? -13.631 -2.960 -9.637 1.00 94.38 85 HIS A CA 1
ATOM 691 C C . HIS A 1 85 ? -14.280 -2.626 -8.273 1.00 94.38 85 HIS A C 1
ATOM 693 O O . HIS A 1 85 ? -13.611 -2.686 -7.237 1.00 94.38 85 HIS A O 1
ATOM 699 N N . PRO A 1 86 ? -15.588 -2.309 -8.231 1.00 94.44 86 PRO A N 1
ATOM 700 C CA . PRO A 1 86 ? -16.268 -1.859 -7.011 1.00 94.44 86 PRO A CA 1
ATOM 701 C C . PRO A 1 86 ? -16.240 -2.877 -5.860 1.00 94.44 86 PRO A C 1
ATOM 703 O O . PRO A 1 86 ? -16.097 -2.484 -4.705 1.00 94.44 86 PRO A O 1
ATOM 706 N N . GLU A 1 87 ? -16.328 -4.178 -6.150 1.00 95.12 87 GLU A N 1
ATOM 707 C CA . GLU A 1 87 ? -16.266 -5.222 -5.112 1.00 95.12 87 GLU A CA 1
ATOM 708 C C . GLU A 1 87 ? -14.878 -5.305 -4.463 1.00 95.12 87 GLU A C 1
ATOM 710 O O . GLU A 1 87 ? -14.767 -5.416 -3.246 1.00 95.12 87 GLU A O 1
ATOM 715 N N . LEU A 1 88 ? -13.813 -5.167 -5.260 1.00 91.44 88 LEU A N 1
ATOM 716 C CA . LEU A 1 88 ? -12.440 -5.136 -4.752 1.00 91.44 88 LEU A CA 1
ATOM 717 C C . LEU A 1 88 ? -12.187 -3.868 -3.927 1.00 91.44 88 LEU A C 1
ATOM 719 O O . LEU A 1 88 ? -11.564 -3.917 -2.871 1.00 91.44 88 LEU A O 1
ATOM 723 N N . ALA A 1 89 ? -12.708 -2.726 -4.385 1.00 92.12 89 ALA A N 1
ATOM 724 C CA . ALA A 1 89 ? -12.653 -1.483 -3.626 1.00 92.12 89 ALA A CA 1
ATOM 725 C C . ALA A 1 89 ? -13.335 -1.621 -2.259 1.00 92.12 89 ALA A C 1
ATOM 727 O O . ALA A 1 89 ? -12.807 -1.142 -1.256 1.00 92.12 89 ALA A O 1
ATOM 728 N N . LYS A 1 90 ? -14.493 -2.288 -2.220 1.00 94.69 90 LYS A N 1
ATOM 729 C CA . LYS A 1 90 ? -15.217 -2.570 -0.983 1.00 94.69 90 LYS A CA 1
ATOM 730 C C . LYS A 1 90 ? -14.414 -3.481 -0.055 1.00 94.69 90 LYS A C 1
ATOM 732 O O . LYS A 1 90 ? -14.269 -3.143 1.111 1.00 94.69 90 LYS A O 1
ATOM 737 N N . GLU A 1 91 ? -13.825 -4.559 -0.572 1.00 93.50 91 GLU A N 1
ATOM 738 C CA . GLU A 1 91 ? -12.944 -5.440 0.207 1.00 93.50 91 GLU A CA 1
ATOM 739 C C . GLU A 1 91 ? -11.781 -4.665 0.851 1.00 93.50 91 GLU A C 1
ATOM 741 O O . GLU A 1 91 ? -11.474 -4.856 2.028 1.00 93.50 91 GLU A O 1
ATOM 746 N N . TYR A 1 92 ? -11.161 -3.741 0.111 1.00 92.38 92 TYR A N 1
ATOM 747 C CA . TYR A 1 92 ? -10.092 -2.895 0.649 1.00 92.38 92 TYR A CA 1
ATOM 748 C C . TYR A 1 92 ? -10.582 -1.974 1.766 1.00 92.38 92 TYR A C 1
ATOM 750 O O . TYR A 1 92 ? -9.898 -1.833 2.780 1.00 92.38 92 TYR A O 1
ATOM 758 N N . ILE A 1 93 ? -11.761 -1.368 1.604 1.00 92.50 93 ILE A N 1
ATOM 759 C CA . ILE A 1 93 ? -12.372 -0.521 2.635 1.00 92.50 93 ILE A CA 1
ATOM 760 C C . ILE A 1 93 ? -12.693 -1.346 3.888 1.00 92.50 93 ILE A C 1
ATOM 762 O O . ILE A 1 93 ? -12.315 -0.933 4.981 1.00 92.50 93 ILE A O 1
ATOM 766 N N . ASP A 1 94 ? -13.300 -2.525 3.738 1.00 94.12 94 ASP A N 1
ATOM 767 C CA . ASP A 1 94 ? -13.664 -3.403 4.858 1.00 94.12 94 ASP A CA 1
ATOM 768 C C . ASP A 1 94 ? -12.418 -3.820 5.670 1.00 94.12 94 ASP A C 1
ATOM 770 O O . ASP A 1 94 ? -12.416 -3.793 6.905 1.00 94.12 94 ASP A O 1
ATOM 774 N N . VAL A 1 95 ? -11.314 -4.143 4.985 1.00 91.69 95 VAL A N 1
ATOM 775 C CA . VAL A 1 95 ? -10.024 -4.454 5.627 1.00 91.69 95 VAL A CA 1
ATOM 776 C C . VAL A 1 95 ? -9.479 -3.239 6.375 1.00 91.69 95 VAL A C 1
ATOM 778 O O . VAL A 1 95 ? -9.057 -3.362 7.526 1.00 91.69 95 VAL A O 1
ATOM 781 N N . MET A 1 96 ? -9.512 -2.056 5.758 1.00 91.50 96 MET A N 1
ATOM 782 C CA . MET A 1 96 ? -9.062 -0.820 6.400 1.00 91.50 96 MET A CA 1
ATOM 783 C C . MET A 1 96 ? -9.877 -0.496 7.658 1.00 91.50 96 MET A C 1
ATOM 785 O O . MET A 1 96 ? -9.297 -0.126 8.679 1.00 91.50 96 MET A O 1
ATOM 789 N N . GLU A 1 97 ? -11.201 -0.650 7.618 1.00 93.62 97 GLU A N 1
ATOM 790 C CA . GLU A 1 97 ? -12.068 -0.425 8.778 1.00 93.62 97 GLU A CA 1
ATOM 791 C C . GLU A 1 97 ? -11.766 -1.401 9.920 1.00 93.62 97 GLU A C 1
ATOM 793 O O . GLU A 1 97 ? -11.674 -0.981 11.079 1.00 93.62 97 GLU A O 1
ATOM 798 N N . SER A 1 98 ? -11.548 -2.680 9.597 1.00 93.50 98 SER A N 1
ATOM 799 C CA . SER A 1 98 ? -11.165 -3.708 10.570 1.00 93.50 98 SER A CA 1
ATOM 800 C C . SER A 1 98 ? -9.851 -3.361 11.280 1.00 93.50 98 S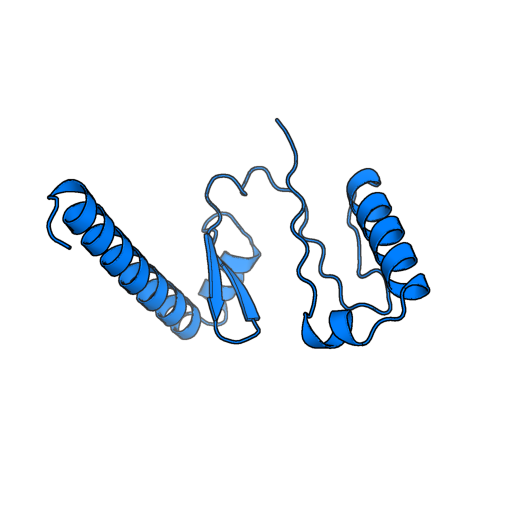ER A C 1
ATOM 802 O O . SER A 1 98 ? -9.795 -3.339 12.513 1.00 93.50 98 SER A O 1
ATOM 804 N N . GLU A 1 99 ? -8.806 -3.020 10.522 1.00 91.25 99 GLU A N 1
ATOM 805 C CA . GLU A 1 99 ? -7.493 -2.668 11.081 1.00 91.25 99 GLU A CA 1
ATOM 806 C C . GLU A 1 99 ? -7.547 -1.380 11.916 1.00 91.25 99 GLU A C 1
ATOM 808 O O . GLU A 1 99 ? -6.978 -1.311 13.008 1.00 91.25 99 GLU A O 1
ATOM 813 N N . VAL A 1 100 ? -8.295 -0.362 11.473 1.00 92.50 100 VAL A N 1
ATOM 814 C CA . VAL A 1 100 ? -8.520 0.856 12.270 1.00 92.50 100 VAL A CA 1
ATOM 815 C C . VAL A 1 100 ? -9.241 0.532 13.582 1.00 92.50 100 VAL A C 1
ATOM 817 O O . VAL A 1 100 ? -8.921 1.119 14.622 1.00 92.50 100 VAL A O 1
ATOM 820 N N . GLY A 1 101 ? -10.194 -0.402 13.562 1.00 94.62 101 GLY A N 1
ATOM 821 C CA . GLY A 1 101 ? -10.868 -0.900 14.760 1.00 94.62 101 GLY A CA 1
ATOM 822 C C . GLY A 1 101 ? -9.897 -1.524 15.765 1.00 94.62 101 GLY A C 1
ATOM 823 O O . GLY A 1 101 ? -9.908 -1.160 16.944 1.00 94.62 101 GLY A O 1
ATOM 824 N N . GLU A 1 102 ? -9.010 -2.401 15.297 1.00 94.25 102 GLU A N 1
ATOM 825 C CA . GLU A 1 102 ? -7.980 -3.046 16.120 1.00 94.25 102 GLU A CA 1
ATOM 826 C C . GLU A 1 102 ? -6.975 -2.031 16.688 1.00 94.25 102 GLU A C 1
ATOM 828 O O . GLU A 1 102 ? -6.654 -2.067 17.880 1.00 94.25 102 GLU A O 1
ATOM 833 N N . LEU A 1 103 ? -6.530 -1.063 15.881 1.00 93.81 103 LEU A N 1
ATOM 834 C CA . LEU A 1 103 ? -5.645 0.012 16.337 1.00 93.81 103 LEU A CA 1
ATOM 835 C C . LEU A 1 103 ? -6.289 0.849 17.447 1.00 93.81 103 LEU A C 1
ATOM 837 O O . LEU A 1 103 ? -5.646 1.142 18.457 1.00 93.81 103 LEU A O 1
ATOM 841 N N . ARG A 1 104 ? -7.573 1.201 17.301 1.00 95.31 104 ARG A N 1
ATOM 842 C CA . ARG A 1 104 ? -8.330 1.917 18.342 1.00 95.31 104 ARG A CA 1
ATOM 843 C C . ARG A 1 104 ? -8.450 1.097 19.620 1.00 95.31 104 ARG A C 1
ATOM 845 O O . ARG A 1 104 ? -8.285 1.650 20.706 1.00 95.31 104 ARG A O 1
ATOM 852 N N . ARG A 1 105 ? -8.721 -0.207 19.505 1.00 95.88 105 ARG A N 1
ATOM 853 C CA . ARG A 1 105 ? -8.789 -1.116 20.657 1.00 95.88 105 ARG A CA 1
ATOM 854 C C . ARG A 1 105 ? -7.466 -1.115 21.424 1.00 95.88 105 ARG A C 1
ATOM 856 O O . ARG A 1 105 ? -7.469 -0.821 22.617 1.00 95.88 105 ARG A O 1
ATOM 863 N N . ARG A 1 106 ? -6.343 -1.338 20.734 1.00 93.62 106 ARG A N 1
ATOM 864 C CA . ARG A 1 106 ? -5.001 -1.341 21.343 1.00 93.62 106 ARG A CA 1
ATOM 865 C C . ARG A 1 106 ? -4.633 -0.003 21.969 1.00 93.62 106 ARG A C 1
ATOM 867 O O . ARG A 1 106 ? -4.074 0.027 23.061 1.00 93.62 106 ARG A O 1
ATOM 874 N N . LEU A 1 107 ? -4.957 1.105 21.303 1.00 93.88 107 LEU A N 1
ATOM 875 C CA . LEU A 1 107 ? -4.717 2.443 21.844 1.00 93.88 107 LEU A CA 1
ATOM 876 C C . LEU A 1 107 ? -5.434 2.639 23.185 1.00 93.88 107 LEU A C 1
ATOM 878 O O . LEU A 1 107 ? -4.835 3.138 24.136 1.00 93.88 107 LEU A O 1
ATOM 882 N N . ASN A 1 108 ? -6.693 2.210 23.273 1.00 94.31 108 ASN A N 1
ATOM 883 C CA . ASN A 1 108 ? -7.474 2.297 24.503 1.00 94.31 108 ASN A CA 1
ATOM 884 C C . ASN A 1 108 ? -6.928 1.377 25.605 1.00 94.31 108 ASN A C 1
ATOM 886 O O . ASN A 1 108 ? -6.887 1.783 26.765 1.00 94.31 108 ASN A O 1
ATOM 890 N N . GLU A 1 109 ? -6.481 0.167 25.261 1.00 94.81 109 GLU A N 1
ATOM 891 C CA . GLU A 1 109 ? -5.856 -0.770 26.206 1.00 94.81 109 GLU A CA 1
ATOM 892 C C . GLU A 1 109 ? -4.587 -0.173 26.821 1.00 94.81 109 GLU A C 1
ATOM 894 O O . GLU A 1 109 ? -4.502 -0.065 28.049 1.00 94.81 109 GLU A O 1
ATOM 899 N N . MET A 1 110 ? -3.684 0.346 25.979 1.00 91.44 110 MET A N 1
ATOM 900 C CA . MET A 1 110 ? -2.458 1.028 26.408 1.00 91.44 110 MET A CA 1
ATOM 901 C C . MET A 1 110 ? -2.753 2.262 27.270 1.00 91.44 110 MET A C 1
ATOM 903 O O . MET A 1 110 ? -2.128 2.454 28.311 1.00 91.44 110 MET A O 1
ATOM 907 N N . ALA A 1 111 ? -3.737 3.082 26.887 1.00 86.88 111 ALA A N 1
ATOM 908 C CA . ALA A 1 111 ? -4.144 4.249 27.671 1.00 86.88 111 ALA A CA 1
ATOM 909 C C . ALA A 1 111 ? -4.768 3.872 29.029 1.00 86.88 111 ALA A C 1
ATOM 911 O O . ALA A 1 111 ? -4.707 4.653 29.977 1.00 86.88 111 ALA A O 1
ATOM 912 N N . SER A 1 112 ? -5.364 2.680 29.132 1.00 85.69 112 SER A N 1
ATOM 913 C CA . SER A 1 112 ? -6.003 2.175 30.353 1.00 85.69 112 SER A CA 1
ATOM 914 C C . SER A 1 112 ? -5.069 1.397 31.290 1.00 85.69 112 SER A C 1
ATOM 916 O O . SER A 1 112 ? -5.502 1.013 32.377 1.00 85.69 112 SER A O 1
ATOM 918 N N . GLY A 1 113 ? -3.808 1.166 30.898 1.00 69.31 113 GLY A N 1
ATOM 919 C CA . GLY A 1 113 ? -2.815 0.443 31.703 1.00 69.31 113 GLY A CA 1
ATOM 920 C C . GLY A 1 113 ? -3.107 -1.052 31.884 1.00 69.31 113 GLY A C 1
ATOM 921 O O . GLY A 1 113 ? -2.653 -1.645 32.861 1.00 69.31 113 GLY A O 1
ATOM 922 N N . LYS A 1 114 ? -3.896 -1.649 30.985 1.00 60.31 114 LYS A N 1
ATOM 923 C CA . LYS A 1 114 ? -4.178 -3.088 30.957 1.00 60.31 114 LYS A CA 1
ATOM 924 C C . LYS A 1 114 ? -3.325 -3.729 29.863 1.00 60.31 114 LYS A C 1
ATOM 92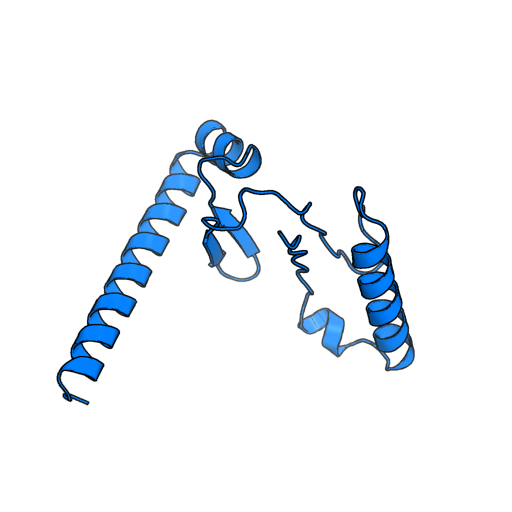6 O O . LYS A 1 114 ? -3.736 -3.732 28.706 1.00 60.31 114 LYS A O 1
ATOM 931 N N . GLU A 1 115 ? -2.141 -4.208 30.237 1.00 53.78 115 GLU A N 1
ATOM 932 C CA . GLU A 1 115 ? -1.381 -5.203 29.460 1.00 53.78 115 GLU A CA 1
ATOM 933 C C . GLU A 1 115 ? -1.790 -6.623 29.866 1.00 53.78 115 GLU A C 1
ATOM 935 O O . GLU A 1 115 ? -1.992 -6.856 31.083 1.00 53.78 115 GLU A O 1
#

Sequence (115 aa):
MGYSTTFTIDHDRFRKLSDKEKVQLVDELYSAVMRSGNCEIVSPWDIKVQKSRDADDTTIYLHQGNTLHEMNPHSNITQRLFQDHPELAKEYIDVMESEVGELRRRLNEMASGKE

Radius of gyration: 17.95 Å; Cα contacts (8 Å, |Δi|>4): 78; chains: 1; bounding box: 44×33×47 Å

Foldseek 3Di:
DDFDKDKDFDPVVVVPDDPVVVVVVVVVVVVQRPPQDDDDDPPDTRIDIDRGDPQVVPWDWDDDPPDIDTCTPPDPRNVVCCVVPVVVNVVSVVVVVVVVVVVVVVVVCVVVVND